Protein AF-A0ABD0P5C6-F1 (afdb_monomer)

Secondary structure (DSSP, 8-state):
--------TT-EEEEEETTEEEEEETTEEEEEE-SSHHHHHHHHHHHHHHHHHHH-

pLDDT: mean 93.14, std 7.12, range [60.56, 98.56]

Nearest PDB structures (foldseek):
  1xod-assembly1_A  TM=9.778E-01  e=3.098E-05  Xenopus tropicalis
  1tj6-assembly2_B  TM=9.806E-01  e=4.559E-05  Xenopus tropicalis
  3syx-assembly1_A  TM=9.894E-01  e=4.275E-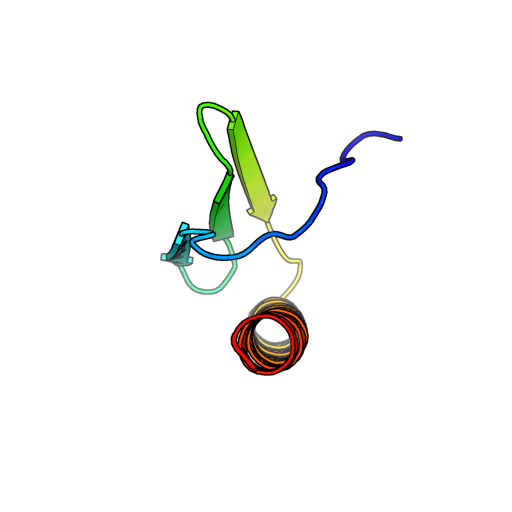05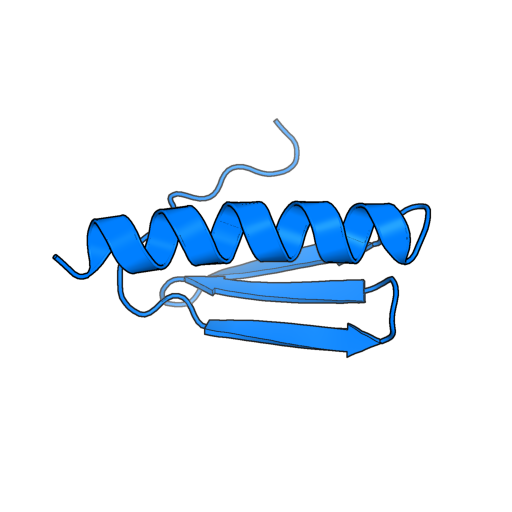  Homo sapiens
  4my6-assembly1_A  TM=9.246E-01  e=4.414E-03  Homo sapiens
  5jjd-assembly1_A  TM=7.242E-01  e=6.709E-01  Homo sapiens

Sequence (56 aa):
PVLECAIQKGLVYNKVNPIFHHWRVEERKFGLTFQSPADAISFERGLQSVLEKLDR

Solvent-accessible surface area (backbone atoms only — not comparable to full-atom values): 3524 Å² total; per-residue (Å²): 131,96,77,89,79,86,87,58,86,86,55,48,78,45,75,81,50,70,33,36,37,37,36,35,52,89,94,46,76,50,73,52,78,45,96,37,52,67,57,40,51,52,51,49,53,55,50,50,57,51,52,60,60,63,76,106

Foldseek 3Di:
DVDDDDQAAPKAKDDPDLQKIWIDDPPDIDIGGHPGSVVVVVVVVVSVVVNVVRVD

Radius of gyration: 11.3 Å; Cα contacts (8 Å, |Δi|>4): 58; chains: 1; bounding box: 27×24×29 Å

Organism: Cirrhinus mrigala (NCBI:txid683832)

Mean predicted aligned error: 2.95 Å

InterPro domains:
  IPR000697 WH1/EVH1 domain [PF00568] (2-50)
  IPR000697 WH1/EVH1 domain [PS50229] (1-54)
  IPR011993 PH-like domain superfamily [G3DSA:2.30.29.30] (1-56)

Structure (mmCIF, N/CA/C/O backbone):
data_AF-A0ABD0P5C6-F1
#
_entry.id   AF-A0ABD0P5C6-F1
#
loop_
_atom_site.group_PDB
_atom_site.id
_atom_site.type_symbol
_atom_site.label_atom_id
_atom_site.label_alt_id
_atom_site.label_comp_id
_atom_site.label_asym_id
_atom_site.label_entity_id
_atom_site.label_seq_id
_atom_site.pdbx_PDB_ins_code
_atom_site.Cartn_x
_atom_site.Cartn_y
_atom_site.Cartn_z
_atom_site.occupancy
_atom_site.B_iso_or_equiv
_atom_site.auth_seq_id
_atom_site.auth_comp_id
_atom_site.auth_asym_id
_atom_site.auth_atom_id
_atom_site.pdbx_PDB_model_num
ATOM 1 N N . PRO A 1 1 ? -1.009 17.750 -3.422 1.00 60.56 1 PRO A N 1
ATOM 2 C CA . PRO A 1 1 ? -0.670 16.303 -3.451 1.00 60.56 1 PRO A CA 1
ATOM 3 C C . PRO A 1 1 ? -1.509 15.572 -4.509 1.00 60.56 1 PRO A C 1
ATOM 5 O O . PRO A 1 1 ? -2.656 15.947 -4.715 1.00 60.56 1 PRO A O 1
ATOM 8 N N . VAL A 1 2 ? -0.941 14.576 -5.198 1.00 87.94 2 VAL A N 1
ATOM 9 C CA . VAL A 1 2 ? -1.666 13.792 -6.226 1.00 87.94 2 VAL A CA 1
ATOM 10 C C . VAL A 1 2 ? -2.495 12.662 -5.597 1.00 87.94 2 VAL A C 1
ATOM 12 O O . VAL A 1 2 ? -3.512 12.259 -6.150 1.00 87.94 2 VAL A O 1
ATOM 15 N N . LEU A 1 3 ? -2.094 12.182 -4.416 1.00 90.31 3 LEU A N 1
ATOM 16 C CA . LEU A 1 3 ? -2.785 11.138 -3.665 1.00 90.31 3 LEU A CA 1
ATOM 17 C C . LEU A 1 3 ? -2.817 11.510 -2.179 1.00 90.31 3 LEU A C 1
ATOM 19 O O . LEU A 1 3 ? -1.770 11.710 -1.567 1.00 90.31 3 LEU A O 1
ATOM 23 N N . GLU A 1 4 ? -4.019 11.597 -1.617 1.00 90.62 4 GLU A N 1
ATOM 24 C CA . GLU A 1 4 ? -4.270 11.829 -0.194 1.00 90.62 4 GLU A CA 1
ATOM 25 C C . GLU A 1 4 ? -5.473 10.976 0.227 1.00 90.62 4 GLU A C 1
ATOM 27 O O . GLU A 1 4 ? -6.578 11.132 -0.294 1.00 90.62 4 GLU A O 1
ATOM 32 N N . CYS A 1 5 ? -5.237 10.010 1.116 1.00 90.62 5 CYS A N 1
ATOM 33 C CA . CYS A 1 5 ? -6.238 9.047 1.566 1.00 90.62 5 CYS A CA 1
ATOM 34 C C . CYS A 1 5 ? -5.958 8.672 3.020 1.00 90.62 5 CYS A C 1
ATOM 36 O O . CYS A 1 5 ? -4.899 8.123 3.323 1.00 90.62 5 CYS A O 1
ATOM 38 N N . ALA A 1 6 ? -6.919 8.921 3.908 1.00 91.19 6 ALA A N 1
ATOM 39 C CA . ALA A 1 6 ? -6.850 8.426 5.276 1.00 91.19 6 ALA A CA 1
ATOM 40 C C . ALA A 1 6 ? -7.005 6.897 5.290 1.00 91.19 6 ALA A C 1
ATOM 42 O O . ALA A 1 6 ? -7.904 6.350 4.647 1.00 91.19 6 ALA A O 1
ATOM 43 N N . ILE A 1 7 ? -6.125 6.213 6.020 1.00 90.75 7 ILE A N 1
ATOM 44 C CA . ILE A 1 7 ? -6.230 4.771 6.262 1.00 90.75 7 ILE A CA 1
ATOM 45 C C . ILE A 1 7 ? -7.199 4.553 7.426 1.00 90.75 7 ILE A C 1
ATOM 47 O O . ILE A 1 7 ? -7.063 5.191 8.468 1.00 90.75 7 ILE A O 1
ATOM 51 N N . GLN A 1 8 ? -8.176 3.666 7.247 1.00 90.38 8 GLN A N 1
ATOM 52 C CA . GLN A 1 8 ? -9.222 3.380 8.233 1.00 90.38 8 GLN A CA 1
ATOM 53 C C . GLN A 1 8 ? -9.521 1.874 8.308 1.00 90.38 8 GLN A C 1
ATOM 55 O O . GLN A 1 8 ? -9.182 1.124 7.387 1.00 90.38 8 GLN A O 1
ATOM 60 N N . LYS A 1 9 ? -10.164 1.439 9.406 1.00 87.38 9 LYS A N 1
ATOM 61 C CA .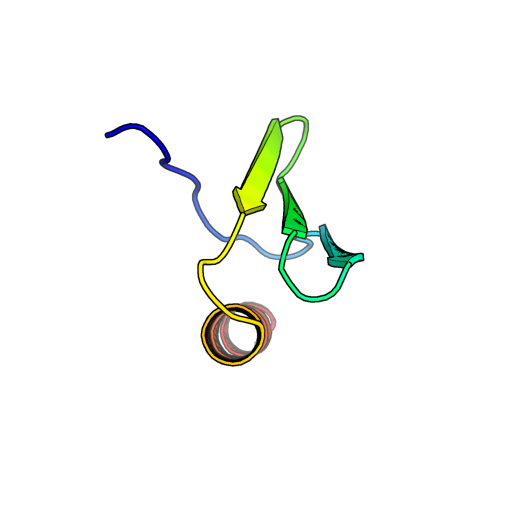 LYS A 1 9 ? -10.667 0.061 9.558 1.00 87.38 9 LYS A CA 1
ATOM 62 C C . LYS A 1 9 ? -11.573 -0.299 8.378 1.00 87.38 9 LYS A C 1
ATOM 64 O O . LYS A 1 9 ? -12.347 0.530 7.910 1.00 87.38 9 LYS A O 1
ATOM 69 N N . GLY A 1 10 ? -11.481 -1.540 7.905 1.00 85.31 10 GLY A N 1
ATOM 70 C CA . GLY A 1 10 ? -12.291 -2.020 6.780 1.00 85.31 10 GLY A CA 1
ATOM 71 C C . GLY A 1 10 ? -11.811 -1.579 5.391 1.00 85.31 10 GLY A C 1
ATOM 72 O O . GLY A 1 10 ? -12.512 -1.823 4.409 1.00 85.31 10 GLY A O 1
ATOM 73 N N . LEU A 1 11 ? -10.625 -0.965 5.274 1.00 92.44 11 LEU A N 1
ATOM 74 C CA . LEU A 1 11 ? -9.987 -0.713 3.979 1.00 92.44 11 LEU A CA 1
ATOM 75 C C . LEU A 1 11 ? -9.828 -2.025 3.201 1.00 92.44 11 LEU A C 1
ATOM 77 O O . LEU A 1 11 ? -9.244 -2.992 3.687 1.00 92.44 11 LEU A O 1
ATOM 81 N N . VAL A 1 12 ? -10.306 -2.040 1.955 1.00 93.31 12 VAL A N 1
ATOM 82 C CA . VAL A 1 12 ? -10.217 -3.223 1.090 1.00 93.31 12 VAL A CA 1
ATOM 83 C C . VAL A 1 12 ? -9.033 -3.067 0.146 1.00 93.31 12 VAL A C 1
ATOM 85 O O . VAL A 1 12 ? -9.105 -2.290 -0.808 1.00 93.31 12 VAL A O 1
ATOM 88 N N . TYR A 1 13 ? -7.956 -3.811 0.397 1.00 96.00 13 TYR A N 1
ATOM 89 C CA . TYR A 1 13 ? -6.732 -3.805 -0.407 1.00 96.00 13 TYR A CA 1
ATOM 90 C C . TYR A 1 13 ? -6.726 -4.946 -1.433 1.00 96.00 13 TYR A C 1
ATOM 92 O O . TYR A 1 13 ? -6.990 -6.093 -1.085 1.00 96.00 13 TYR A O 1
ATOM 100 N N . ASN A 1 14 ? -6.418 -4.645 -2.697 1.00 96.88 14 ASN A N 1
ATOM 101 C CA . ASN A 1 14 ? -6.447 -5.605 -3.802 1.00 96.88 14 ASN A CA 1
ATOM 102 C C . ASN A 1 14 ? -5.147 -5.563 -4.606 1.00 96.88 14 ASN A C 1
ATOM 104 O O . ASN A 1 14 ? -4.648 -4.493 -4.966 1.00 96.88 14 ASN A O 1
ATOM 108 N N . LYS A 1 15 ? -4.651 -6.751 -4.953 1.00 97.69 15 LYS A N 1
ATOM 109 C CA . LYS A 1 15 ? -3.461 -6.956 -5.782 1.00 97.69 15 LYS A CA 1
ATOM 110 C C . LYS A 1 15 ? -3.897 -7.495 -7.137 1.00 97.69 15 LYS A C 1
ATOM 112 O O . LYS A 1 15 ? -4.263 -8.661 -7.237 1.00 97.69 15 LYS A O 1
ATOM 117 N N . VAL A 1 16 ? -3.904 -6.643 -8.159 1.00 97.69 16 VAL A N 1
ATOM 118 C CA . VAL A 1 16 ? -4.354 -7.039 -9.506 1.00 97.69 16 VAL A CA 1
ATOM 119 C C . VAL A 1 16 ? -3.234 -7.748 -10.254 1.00 97.69 16 VAL A C 1
ATOM 121 O O . VAL A 1 16 ? -3.467 -8.744 -10.930 1.00 97.69 16 VAL A O 1
ATOM 124 N N . ASN A 1 17 ? -2.011 -7.240 -10.128 1.00 97.56 17 ASN A N 1
ATOM 125 C CA . ASN A 1 17 ? -0.797 -7.861 -10.647 1.00 97.56 17 ASN A CA 1
ATOM 126 C C . ASN A 1 17 ? 0.406 -7.444 -9.768 1.00 97.56 17 ASN A C 1
ATOM 128 O O . ASN A 1 17 ? 0.220 -6.617 -8.872 1.00 97.56 17 ASN A O 1
ATOM 132 N N . PRO A 1 18 ? 1.628 -7.969 -10.000 1.00 98.25 18 PRO A N 1
ATOM 133 C CA . PRO A 1 18 ? 2.780 -7.729 -9.122 1.00 98.25 18 PRO A CA 1
ATOM 134 C C . PRO A 1 18 ? 3.194 -6.266 -8.928 1.00 98.25 18 PRO A C 1
ATOM 136 O O . PRO A 1 18 ? 3.935 -5.979 -7.995 1.00 98.25 18 PRO A O 1
ATOM 139 N N . ILE A 1 19 ? 2.773 -5.359 -9.811 1.00 98.38 19 ILE A N 1
ATOM 140 C CA . ILE A 1 19 ? 3.134 -3.939 -9.748 1.00 98.38 19 ILE A CA 1
ATOM 141 C C . ILE A 1 19 ? 1.923 -3.013 -9.718 1.00 98.38 19 ILE A C 1
ATOM 143 O O . ILE A 1 19 ? 2.107 -1.809 -9.629 1.00 98.38 19 ILE A O 1
ATOM 147 N N . PHE A 1 20 ? 0.695 -3.521 -9.785 1.00 98.44 20 PHE A N 1
ATOM 148 C CA . PHE A 1 20 ? -0.505 -2.695 -9.724 1.00 98.44 20 PHE A CA 1
ATOM 149 C C . PHE A 1 20 ? -1.414 -3.159 -8.597 1.00 98.44 20 PHE A C 1
ATOM 151 O O . PHE A 1 20 ? -2.050 -4.219 -8.669 1.00 98.44 20 PHE A O 1
ATOM 158 N N . HIS A 1 21 ? -1.488 -2.326 -7.561 1.00 98.44 21 HIS A N 1
ATOM 159 C CA . HIS A 1 21 ? -2.362 -2.530 -6.416 1.00 98.44 21 HIS A CA 1
ATOM 160 C C . HIS A 1 21 ? -3.353 -1.372 -6.308 1.00 98.44 21 HIS A C 1
ATOM 162 O O . HIS A 1 21 ? -3.037 -0.223 -6.628 1.00 98.44 21 HIS A O 1
ATOM 168 N N . HIS A 1 22 ? -4.555 -1.666 -5.826 1.00 97.69 22 HIS A N 1
ATOM 169 C CA . HIS A 1 22 ? -5.572 -0.654 -5.579 1.00 97.69 22 HIS A CA 1
ATOM 170 C C . HIS A 1 22 ? -6.335 -0.948 -4.295 1.00 97.69 22 HIS A C 1
ATOM 172 O O . HIS A 1 22 ? -6.476 -2.096 -3.873 1.00 97.69 22 HIS A O 1
ATOM 178 N N . TRP A 1 23 ? -6.877 0.094 -3.682 1.00 96.50 23 TRP A N 1
ATOM 179 C CA . TRP A 1 23 ? -7.678 -0.034 -2.477 1.00 96.50 23 TRP A CA 1
ATOM 180 C C . TRP A 1 23 ? -8.916 0.843 -2.515 1.00 96.50 23 TRP A C 1
ATOM 182 O O . TRP A 1 23 ? -9.026 1.783 -3.307 1.00 96.50 23 TRP A O 1
ATOM 192 N N . ARG A 1 24 ? -9.876 0.484 -1.666 1.00 94.44 24 ARG A N 1
ATOM 193 C CA . ARG A 1 24 ? -11.109 1.235 -1.471 1.00 94.44 24 ARG A CA 1
ATOM 194 C C . ARG A 1 24 ? -11.238 1.662 -0.021 1.00 94.44 24 ARG A C 1
ATOM 196 O O . ARG A 1 24 ? -11.022 0.852 0.880 1.00 94.44 24 ARG A O 1
ATOM 203 N N . VAL A 1 25 ? -11.626 2.916 0.157 1.00 91.06 25 VAL A N 1
ATOM 204 C CA . VAL A 1 25 ? -12.038 3.498 1.431 1.00 91.06 25 VAL A CA 1
ATOM 205 C C . VAL A 1 25 ? -13.372 4.182 1.187 1.00 91.06 25 VAL A C 1
ATOM 207 O O . VAL A 1 25 ? -13.444 5.086 0.353 1.00 91.06 25 VAL A O 1
ATOM 210 N N . GLU A 1 26 ? -14.419 3.715 1.867 1.00 87.25 26 GLU A N 1
ATOM 211 C CA . GLU A 1 26 ? -15.804 4.123 1.595 1.00 87.25 26 GLU A CA 1
ATOM 212 C C . GLU A 1 26 ? -16.119 3.969 0.089 1.00 87.25 26 GLU A C 1
ATOM 214 O O . GLU A 1 26 ? -15.890 2.907 -0.492 1.00 87.25 26 GLU A O 1
ATOM 219 N N . GLU A 1 27 ? -16.568 5.036 -0.572 1.00 87.81 27 GLU A N 1
ATOM 220 C CA . GLU A 1 27 ? -16.876 5.054 -2.008 1.00 87.81 27 GLU A CA 1
ATOM 221 C C . GLU A 1 27 ? -15.672 5.424 -2.893 1.00 87.81 27 GLU A C 1
ATOM 223 O O . GLU A 1 27 ? -15.757 5.426 -4.125 1.00 87.81 27 GLU A O 1
ATOM 228 N N . ARG A 1 28 ? -14.514 5.734 -2.294 1.00 91.25 28 ARG A N 1
ATOM 229 C CA . ARG A 1 28 ? -13.328 6.200 -3.023 1.00 91.25 28 ARG A CA 1
ATOM 230 C C . ARG A 1 28 ? -12.392 5.044 -3.348 1.00 91.25 28 ARG A C 1
ATOM 232 O O . ARG A 1 28 ? -12.059 4.229 -2.489 1.00 91.25 28 ARG A O 1
ATOM 239 N N . LYS A 1 29 ? -11.929 4.998 -4.599 1.00 94.44 29 LYS A N 1
ATOM 240 C CA . LYS A 1 29 ? -10.941 4.028 -5.089 1.00 94.44 29 LYS A CA 1
ATOM 241 C C . LYS A 1 29 ? -9.623 4.737 -5.373 1.00 94.44 29 LYS A C 1
ATOM 243 O O . LYS A 1 29 ? -9.610 5.781 -6.017 1.00 94.44 29 LYS A O 1
ATOM 248 N N . PHE A 1 30 ? -8.530 4.127 -4.942 1.00 95.50 30 PHE A N 1
ATOM 249 C CA . PHE A 1 30 ? -7.169 4.613 -5.137 1.00 95.50 30 PHE A CA 1
ATOM 250 C C . PHE A 1 30 ? -6.314 3.487 -5.700 1.00 95.50 30 PHE A C 1
ATOM 252 O O . PHE A 1 30 ? -6.585 2.321 -5.423 1.00 95.50 30 PHE A O 1
ATOM 259 N N . GLY A 1 31 ? -5.280 3.816 -6.466 1.00 96.56 31 GLY A N 1
ATOM 260 C CA . GLY A 1 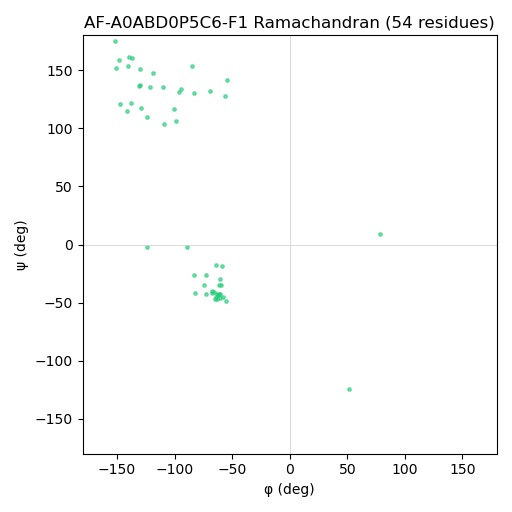31 ? -4.374 2.821 -7.023 1.00 96.56 31 GLY A CA 1
ATOM 261 C C . GLY A 1 31 ? -2.979 3.374 -7.233 1.00 96.56 31 GLY A C 1
ATOM 262 O O . GLY A 1 31 ? -2.804 4.572 -7.450 1.00 96.56 31 GLY A O 1
ATOM 263 N N . LEU A 1 32 ? -2.000 2.480 -7.161 1.00 97.94 32 LEU A N 1
ATOM 264 C CA . LEU A 1 32 ? -0.600 2.766 -7.432 1.00 97.94 32 LEU A CA 1
ATOM 265 C C . LEU A 1 32 ? -0.054 1.716 -8.395 1.00 97.94 32 LEU A C 1
ATOM 267 O O . LEU A 1 32 ? -0.281 0.517 -8.216 1.00 97.94 32 LEU A O 1
ATOM 271 N N . THR A 1 33 ? 0.700 2.189 -9.383 1.00 98.12 33 THR A N 1
ATOM 272 C CA . THR A 1 33 ? 1.589 1.351 -10.186 1.00 98.12 33 THR A CA 1
ATOM 273 C C . THR A 1 33 ? 3.007 1.532 -9.656 1.00 98.12 33 THR A C 1
ATOM 275 O O . THR A 1 33 ? 3.542 2.639 -9.684 1.00 98.12 33 THR A O 1
ATOM 278 N N . PHE A 1 34 ? 3.602 0.462 -9.144 1.00 98.38 34 PHE A N 1
ATOM 279 C CA . PHE A 1 34 ? 4.941 0.447 -8.566 1.00 98.38 34 PHE A CA 1
ATOM 280 C C . PHE A 1 34 ? 6.011 0.262 -9.644 1.00 98.38 34 PHE A C 1
ATOM 282 O O . PHE A 1 34 ? 5.766 -0.333 -10.693 1.00 98.38 34 PHE A O 1
ATOM 289 N N . GLN A 1 35 ? 7.220 0.749 -9.364 1.00 98.12 35 GLN A N 1
ATOM 290 C CA . GLN A 1 35 ? 8.366 0.584 -10.261 1.00 98.12 35 GLN A CA 1
ATOM 291 C C . GLN A 1 35 ? 8.895 -0.856 -10.263 1.00 98.12 35 GLN A C 1
ATOM 293 O O . GLN A 1 35 ? 9.459 -1.302 -11.261 1.00 98.12 35 GLN A O 1
ATOM 298 N N . SER A 1 36 ? 8.690 -1.599 -9.171 1.00 98.50 36 SER A N 1
ATOM 299 C CA . SER A 1 36 ? 9.087 -2.998 -9.049 1.00 98.50 36 SER A CA 1
ATOM 300 C C . SER A 1 36 ? 8.131 -3.801 -8.151 1.00 98.50 36 SER A C 1
ATOM 302 O O . SER A 1 36 ? 7.456 -3.225 -7.290 1.00 98.50 36 SER A O 1
ATOM 304 N N . PRO A 1 37 ? 8.102 -5.143 -8.277 1.00 98.56 37 PRO A N 1
ATOM 305 C CA . PRO A 1 37 ? 7.373 -5.994 -7.336 1.00 98.56 37 PRO A CA 1
ATOM 306 C C . PRO A 1 37 ? 7.869 -5.870 -5.887 1.00 98.56 37 PRO A C 1
ATOM 308 O O . PRO A 1 37 ? 7.090 -6.030 -4.950 1.00 98.56 37 PRO A O 1
ATOM 311 N N . ALA A 1 38 ? 9.155 -5.566 -5.681 1.00 98.50 38 ALA A N 1
ATOM 312 C CA . ALA A 1 38 ? 9.732 -5.406 -4.347 1.00 98.50 38 ALA A CA 1
ATOM 313 C C . ALA A 1 38 ? 9.164 -4.173 -3.622 1.00 98.50 38 ALA A C 1
ATOM 315 O O . ALA A 1 38 ? 8.835 -4.250 -2.434 1.00 98.50 38 ALA A O 1
ATOM 316 N N . ASP A 1 39 ? 8.975 -3.065 -4.343 1.00 98.56 39 ASP A N 1
ATOM 317 C CA . ASP A 1 39 ? 8.342 -1.857 -3.801 1.00 98.56 39 ASP A CA 1
ATOM 318 C C . ASP A 1 39 ? 6.873 -2.117 -3.456 1.00 98.56 39 ASP A C 1
ATOM 320 O O . ASP A 1 39 ? 6.398 -1.721 -2.391 1.00 98.56 39 ASP A O 1
ATOM 324 N N . ALA A 1 40 ? 6.173 -2.856 -4.321 1.00 98.50 40 ALA A N 1
ATOM 325 C CA . ALA A 1 40 ? 4.778 -3.233 -4.125 1.00 98.50 40 ALA A CA 1
ATOM 326 C C . ALA A 1 40 ? 4.580 -4.080 -2.850 1.00 98.50 40 ALA A C 1
ATOM 328 O O . ALA A 1 40 ? 3.653 -3.837 -2.072 1.00 98.50 40 ALA A O 1
ATOM 329 N N . ILE A 1 41 ? 5.485 -5.035 -2.600 1.00 98.19 41 ILE A N 1
ATOM 330 C CA . ILE A 1 41 ? 5.508 -5.864 -1.381 1.00 98.19 41 ILE A CA 1
ATOM 331 C C . ILE A 1 41 ? 5.849 -5.021 -0.147 1.00 98.19 41 ILE A C 1
ATOM 333 O O . ILE A 1 41 ? 5.249 -5.198 0.914 1.00 98.19 41 ILE A O 1
ATOM 337 N N . SER A 1 42 ? 6.809 -4.102 -0.268 1.00 98.44 42 SER A N 1
ATOM 338 C CA . SER A 1 42 ? 7.216 -3.227 0.838 1.00 98.44 42 SER A CA 1
ATOM 339 C C . SER A 1 42 ? 6.065 -2.316 1.274 1.00 98.44 42 SER A C 1
ATOM 341 O O . SER A 1 42 ? 5.795 -2.193 2.470 1.00 98.44 42 SER A O 1
ATOM 343 N N . PHE A 1 43 ? 5.330 -1.754 0.310 1.00 97.75 43 PH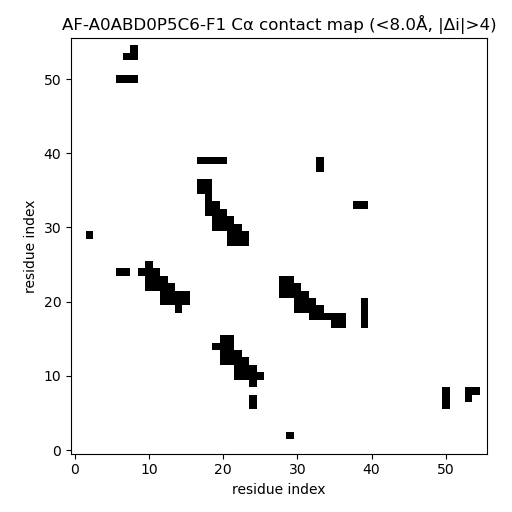E A N 1
ATOM 344 C CA . PHE A 1 43 ? 4.126 -0.969 0.568 1.00 97.75 43 PHE A CA 1
ATOM 345 C C . PHE A 1 43 ? 3.016 -1.806 1.219 1.00 97.75 43 PHE A C 1
ATOM 347 O O . PHE A 1 43 ? 2.448 -1.389 2.228 1.00 97.75 43 PHE A O 1
ATOM 354 N N . GLU A 1 44 ? 2.736 -3.004 0.688 1.00 96.56 44 GLU A N 1
ATOM 355 C CA . GLU A 1 44 ? 1.730 -3.920 1.244 1.00 96.56 44 GLU A CA 1
ATOM 356 C C . GLU A 1 44 ? 1.995 -4.229 2.724 1.00 96.56 44 GLU A C 1
ATOM 358 O O . GLU A 1 44 ? 1.089 -4.105 3.547 1.00 96.56 4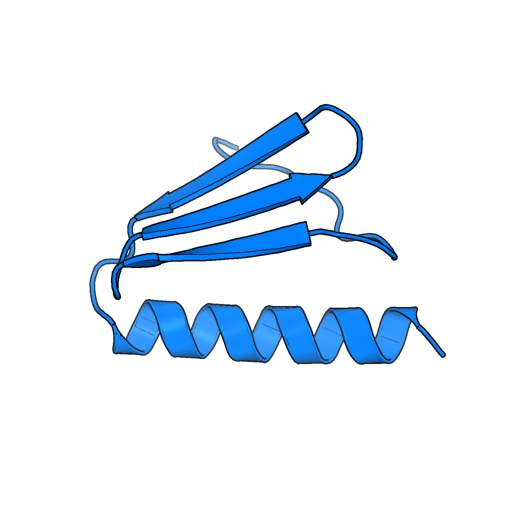4 GLU A O 1
ATOM 363 N N . ARG A 1 45 ? 3.237 -4.588 3.072 1.00 97.19 45 ARG A N 1
ATOM 364 C CA . ARG A 1 45 ? 3.622 -4.914 4.455 1.00 97.19 45 ARG A CA 1
ATOM 365 C C . ARG A 1 45 ? 3.429 -3.730 5.398 1.00 97.19 45 ARG A C 1
ATOM 367 O O . ARG A 1 45 ? 2.928 -3.903 6.508 1.00 97.19 45 ARG A O 1
ATOM 374 N N . GLY A 1 46 ? 3.809 -2.530 4.955 1.00 96.31 46 GLY A N 1
ATOM 375 C CA . GLY A 1 46 ? 3.594 -1.304 5.721 1.00 96.31 46 GLY A CA 1
ATOM 376 C C . GLY A 1 46 ? 2.109 -1.046 5.977 1.00 96.31 46 GLY A C 1
ATOM 377 O O . GLY A 1 46 ? 1.716 -0.781 7.112 1.00 96.31 46 GLY A O 1
ATOM 378 N N . LEU A 1 47 ? 1.278 -1.194 4.942 1.00 95.12 47 LEU A N 1
ATOM 379 C CA . LEU A 1 47 ? -0.165 -0.999 5.049 1.00 95.12 47 LEU A CA 1
ATOM 380 C C . LEU A 1 47 ? -0.818 -2.032 5.980 1.00 95.12 47 LEU A C 1
ATOM 382 O O . LEU A 1 47 ? -1.580 -1.645 6.861 1.00 95.12 47 LEU A O 1
ATOM 386 N N . GLN A 1 48 ? -0.487 -3.320 5.838 1.00 93.38 48 GLN A N 1
ATOM 387 C CA . GLN A 1 48 ? -0.992 -4.388 6.711 1.00 93.38 48 GLN A CA 1
ATOM 388 C C . GLN A 1 48 ? -0.637 -4.140 8.179 1.00 93.38 48 GLN A C 1
ATOM 390 O O . GLN A 1 48 ? -1.514 -4.205 9.035 1.00 93.38 48 GLN A O 1
ATOM 395 N N . SER A 1 49 ? 0.609 -3.747 8.470 1.00 94.38 49 SER A N 1
ATOM 396 C CA . SER A 1 49 ? 1.030 -3.445 9.843 1.00 94.38 49 SER A CA 1
ATOM 397 C C . SER A 1 49 ? 0.238 -2.292 10.471 1.00 94.38 49 SER A C 1
ATOM 399 O O . SER A 1 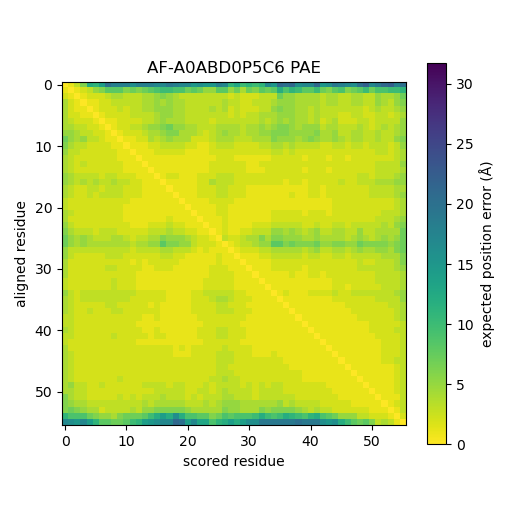49 ? -0.028 -2.300 11.673 1.00 94.38 49 SER A O 1
ATOM 401 N N . VAL A 1 50 ? -0.142 -1.285 9.679 1.00 93.62 50 VAL A N 1
ATOM 402 C CA . VAL A 1 50 ? -0.977 -0.175 10.159 1.00 93.62 50 VAL A CA 1
ATOM 403 C C . VAL A 1 50 ? -2.419 -0.633 10.378 1.00 93.62 50 VAL A C 1
ATOM 405 O O . VAL A 1 50 ? -3.000 -0.293 11.404 1.00 93.62 50 VAL A O 1
ATOM 408 N N . LEU A 1 51 ? -2.982 -1.432 9.466 1.00 91.38 51 LEU A N 1
ATOM 409 C CA . LEU A 1 51 ? -4.344 -1.961 9.599 1.00 91.38 51 LEU A CA 1
ATOM 410 C C . LEU A 1 51 ? -4.494 -2.853 10.840 1.00 91.38 51 LEU A C 1
ATOM 412 O O . LEU A 1 51 ? -5.424 -2.655 11.616 1.00 91.38 51 LEU A O 1
ATOM 416 N N . GLU A 1 52 ? -3.531 -3.738 11.104 1.00 90.81 52 GLU A N 1
ATOM 417 C CA . GLU A 1 52 ? -3.510 -4.577 12.313 1.00 90.81 52 GLU A CA 1
ATOM 418 C C . GLU A 1 52 ? -3.483 -3.758 13.611 1.00 90.81 52 G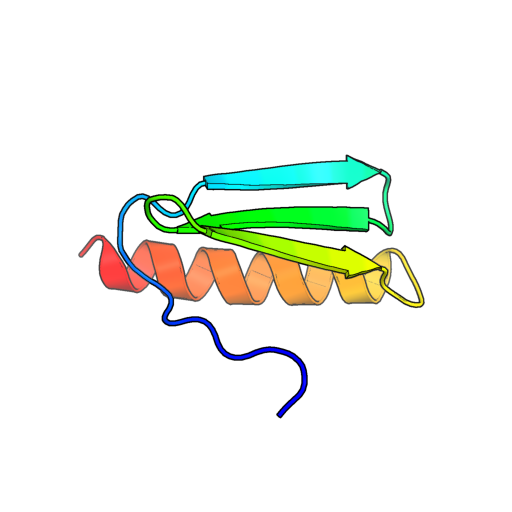LU A C 1
ATOM 420 O O . GLU A 1 52 ? -4.044 -4.169 14.628 1.00 90.81 52 GLU A O 1
ATOM 425 N N . LYS A 1 53 ? -2.808 -2.602 13.602 1.00 90.81 53 LYS A N 1
ATOM 426 C CA . LYS A 1 53 ? -2.775 -1.688 14.752 1.00 90.81 53 LYS A CA 1
ATOM 427 C C . LYS A 1 53 ? -4.078 -0.931 14.918 1.00 90.81 53 LYS A C 1
ATOM 429 O O . LYS A 1 53 ? -4.448 -0.654 16.052 1.00 90.81 53 LYS A O 1
ATOM 434 N N . LEU A 1 54 ? -4.736 -0.582 13.812 1.00 88.38 54 LEU A N 1
ATOM 435 C CA . LEU A 1 54 ? -6.044 0.050 13.867 1.00 88.38 54 LEU A CA 1
ATOM 436 C C . LEU A 1 54 ? -7.045 -0.911 14.485 1.00 88.38 54 LEU A C 1
ATOM 438 O O . LEU A 1 54 ? -7.780 -0.468 15.350 1.00 88.38 54 LEU A O 1
ATOM 442 N N . ASP A 1 55 ? -7.060 -2.187 14.091 1.00 78.31 55 ASP A N 1
ATOM 443 C CA . ASP A 1 55 ? -8.049 -3.181 14.536 1.00 78.31 55 ASP A CA 1
ATOM 444 C C . ASP A 1 55 ? -8.033 -3.504 16.039 1.00 78.31 55 ASP A C 1
AT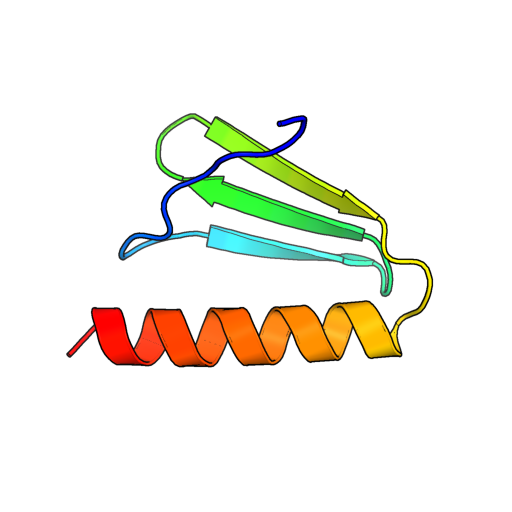OM 446 O O . ASP A 1 55 ? -9.049 -3.987 16.545 1.00 78.31 55 ASP A O 1
ATOM 450 N N . ARG A 1 56 ? -6.949 -3.179 16.751 1.00 67.12 56 ARG A N 1
ATOM 451 C CA . ARG A 1 56 ? -6.880 -3.237 18.221 1.00 67.12 56 ARG A CA 1
ATOM 452 C C . ARG A 1 56 ? -7.686 -2.120 18.894 1.00 67.12 56 ARG A C 1
ATOM 454 O O . ARG A 1 56 ? -7.905 -2.264 20.114 1.00 67.12 56 ARG A O 1
#